Protein AF-A0A5B7K7P9-F1 (afdb_monomer_lite)

Organism: Portunus trituberculatus (NCBI:txid210409)

pLDDT: mean 72.3, std 15.9, range [38.09, 90.56]

Structure (mmCIF, N/CA/C/O backbone):
data_AF-A0A5B7K7P9-F1
#
_entry.id   AF-A0A5B7K7P9-F1
#
loop_
_atom_site.group_PDB
_atom_site.id
_atom_site.type_symbol
_atom_site.label_atom_id
_atom_site.label_alt_id
_atom_site.label_comp_id
_atom_site.label_asym_id
_atom_site.label_entity_id
_atom_site.label_seq_id
_atom_site.pdbx_PDB_ins_code
_atom_site.Cartn_x
_atom_site.Cartn_y
_atom_site.Cartn_z
_atom_site.occupancy
_atom_site.B_iso_or_equiv
_atom_site.auth_seq_id
_atom_site.auth_comp_id
_atom_site.auth_asym_id
_atom_site.auth_atom_id
_atom_site.pdbx_PDB_model_num
ATOM 1 N N . MET A 1 1 ? 8.486 -8.468 -30.102 1.00 38.78 1 MET A N 1
ATOM 2 C CA . MET A 1 1 ? 9.055 -9.444 -29.149 1.00 38.78 1 MET A CA 1
ATOM 3 C C . MET A 1 1 ? 9.676 -8.649 -28.017 1.00 38.78 1 MET A C 1
ATOM 5 O O . MET A 1 1 ? 10.521 -7.811 -28.298 1.00 38.78 1 MET A O 1
ATOM 9 N N . LEU A 1 2 ? 9.199 -8.819 -26.785 1.00 56.06 2 LEU A N 1
ATOM 10 C CA . LEU A 1 2 ? 9.845 -8.240 -25.604 1.00 56.06 2 LEU A CA 1
ATOM 11 C C . LEU A 1 2 ? 10.865 -9.268 -25.111 1.00 56.06 2 LEU A C 1
ATOM 13 O O . LEU A 1 2 ? 10.485 -10.389 -24.781 1.00 56.06 2 LEU A O 1
ATOM 17 N N . ASN A 1 3 ? 12.146 -8.911 -25.117 1.00 69.81 3 ASN A N 1
ATOM 18 C CA . ASN A 1 3 ? 13.198 -9.771 -24.583 1.00 69.81 3 ASN A CA 1
ATOM 19 C C . ASN A 1 3 ? 13.261 -9.570 -23.065 1.00 69.81 3 ASN A C 1
ATOM 21 O O . ASN A 1 3 ? 13.437 -8.445 -22.602 1.00 69.81 3 ASN A O 1
ATOM 25 N N . GLY A 1 4 ? 13.087 -10.647 -22.299 1.00 69.00 4 GLY A N 1
ATOM 26 C CA . GLY A 1 4 ? 13.240 -10.637 -20.844 1.00 69.00 4 GLY A CA 1
ATOM 27 C C . GLY A 1 4 ? 14.650 -11.059 -20.432 1.00 69.00 4 GLY A C 1
ATOM 28 O O . GLY A 1 4 ? 15.203 -11.995 -21.006 1.00 69.00 4 GLY A O 1
ATOM 29 N N . THR A 1 5 ? 15.203 -10.404 -19.413 1.00 77.38 5 THR A N 1
ATOM 30 C CA . THR A 1 5 ? 16.508 -10.736 -18.820 1.00 77.38 5 THR A CA 1
ATOM 31 C C . THR A 1 5 ? 16.326 -10.981 -17.323 1.00 77.38 5 THR A C 1
ATOM 33 O O . THR A 1 5 ? 15.615 -10.232 -16.654 1.00 77.38 5 THR A O 1
ATOM 36 N N . CYS A 1 6 ? 16.949 -12.029 -16.780 1.00 71.62 6 CYS A N 1
ATOM 37 C CA . CYS A 1 6 ? 16.922 -12.311 -15.344 1.00 71.62 6 CYS A CA 1
ATOM 38 C C . CYS A 1 6 ? 17.937 -11.430 -14.599 1.00 71.62 6 CYS A C 1
ATOM 40 O O . CYS A 1 6 ? 19.106 -11.391 -14.974 1.00 71.62 6 CYS A O 1
ATOM 42 N N . TYR A 1 7 ? 17.509 -10.790 -13.509 1.00 74.75 7 TYR A N 1
ATOM 43 C CA . TYR A 1 7 ? 18.372 -10.020 -12.607 1.00 74.75 7 TYR A CA 1
ATOM 44 C C . TYR A 1 7 ? 18.176 -10.486 -11.160 1.00 74.75 7 TYR A C 1
ATOM 46 O O . TYR A 1 7 ? 17.072 -10.877 -10.773 1.00 74.75 7 TYR A O 1
ATOM 54 N N . LEU A 1 8 ? 19.230 -10.435 -10.341 1.00 66.94 8 LEU A N 1
ATOM 55 C CA . LEU A 1 8 ? 19.121 -10.674 -8.898 1.00 66.94 8 LEU A CA 1
ATOM 56 C C . LEU A 1 8 ? 18.374 -9.510 -8.233 1.00 66.94 8 LEU A C 1
ATOM 58 O O . LEU A 1 8 ? 18.667 -8.367 -8.578 1.00 66.94 8 LEU A O 1
ATOM 62 N N . PRO A 1 9 ? 17.523 -9.741 -7.210 1.00 64.75 9 PRO A N 1
ATOM 63 C CA . PRO A 1 9 ? 16.803 -8.680 -6.494 1.00 64.75 9 PRO A CA 1
ATOM 64 C C . PRO A 1 9 ? 17.692 -7.546 -5.968 1.00 64.75 9 PRO A C 1
ATOM 66 O O . PRO A 1 9 ? 17.243 -6.414 -5.836 1.00 64.75 9 PRO A O 1
ATOM 69 N N . SER A 1 10 ? 18.961 -7.834 -5.667 1.00 60.16 10 SER A N 1
ATOM 70 C CA . SER A 1 10 ? 19.971 -6.861 -5.240 1.00 60.16 10 SER A CA 1
ATOM 71 C C . SER A 1 10 ? 20.418 -5.897 -6.345 1.00 60.16 10 SER A C 1
ATOM 73 O O . SER A 1 10 ? 20.845 -4.797 -6.014 1.00 60.16 10 SER A O 1
ATOM 75 N N . GLN A 1 11 ? 20.298 -6.284 -7.617 1.00 73.56 11 GLN A N 1
ATOM 76 C CA . GLN A 1 11 ? 20.751 -5.533 -8.794 1.00 73.56 11 GLN A CA 1
ATOM 77 C C . GLN A 1 11 ? 19.672 -4.614 -9.380 1.00 73.56 11 GLN A C 1
ATOM 79 O O . GLN A 1 11 ? 19.982 -3.794 -10.241 1.00 73.56 11 GLN A O 1
ATOM 84 N N . LEU A 1 12 ? 18.414 -4.746 -8.943 1.00 67.12 12 LEU A N 1
ATOM 85 C CA . LEU A 1 12 ? 17.353 -3.853 -9.396 1.00 67.12 12 LEU A CA 1
ATOM 86 C C . LEU A 1 12 ? 17.447 -2.506 -8.662 1.00 67.12 12 LEU A C 1
ATOM 88 O O . LEU A 1 12 ? 17.743 -2.482 -7.456 1.00 67.12 12 LEU A O 1
ATOM 92 N N . PRO A 1 13 ? 17.181 -1.390 -9.367 1.00 61.38 13 PRO A N 1
ATOM 93 C CA . PRO A 1 13 ? 17.178 -0.072 -8.756 1.00 61.38 13 PRO A CA 1
ATOM 94 C C . PRO A 1 13 ? 16.152 -0.013 -7.611 1.00 61.38 13 PRO A C 1
ATOM 96 O O . PRO A 1 13 ? 15.143 -0.726 -7.638 1.00 61.38 13 PRO A O 1
ATOM 99 N N . PRO A 1 14 ? 16.378 0.829 -6.588 1.00 56.12 14 PRO A N 1
ATOM 100 C CA . PRO A 1 14 ? 15.473 0.945 -5.445 1.00 56.12 14 PRO A CA 1
ATOM 101 C C . PRO A 1 14 ? 14.052 1.365 -5.848 1.00 56.12 14 PRO A C 1
ATOM 103 O O . PRO A 1 14 ? 13.112 0.991 -5.163 1.00 56.12 14 PRO A O 1
ATOM 106 N N . SER A 1 15 ? 13.883 2.037 -6.991 1.00 59.38 15 SER A N 1
ATOM 107 C CA . SER A 1 15 ? 12.584 2.395 -7.581 1.00 59.38 15 SER A CA 1
ATOM 108 C C . SER A 1 15 ? 11.715 1.201 -7.991 1.00 59.38 15 SER A C 1
ATOM 110 O O . SER A 1 15 ? 10.511 1.346 -8.140 1.00 59.38 15 SER A O 1
ATOM 112 N N . ILE A 1 16 ? 12.300 0.011 -8.148 1.00 66.19 16 ILE A N 1
ATOM 113 C CA . ILE A 1 16 ? 11.560 -1.234 -8.393 1.00 66.19 16 ILE A CA 1
ATOM 114 C C . ILE A 1 16 ? 11.155 -1.930 -7.086 1.00 66.19 16 ILE A C 1
ATOM 116 O O . ILE A 1 16 ? 10.233 -2.750 -7.068 1.00 66.19 16 ILE A O 1
ATOM 120 N N . ARG A 1 17 ? 11.840 -1.629 -5.976 1.00 72.81 17 ARG A N 1
ATOM 121 C CA . ARG A 1 17 ? 11.490 -2.166 -4.661 1.00 72.81 17 ARG A CA 1
ATOM 122 C C . ARG A 1 17 ? 10.410 -1.300 -4.038 1.00 72.81 17 ARG A C 1
ATOM 124 O O . ARG A 1 17 ? 10.692 -0.387 -3.270 1.00 72.81 17 ARG A O 1
ATOM 131 N N . CYS A 1 18 ? 9.171 -1.648 -4.351 1.00 78.44 18 CYS A N 1
ATOM 132 C CA . CYS A 1 18 ? 8.022 -1.043 -3.707 1.00 78.44 18 CYS A CA 1
ATOM 133 C C . CYS A 1 18 ? 8.009 -1.342 -2.198 1.00 78.44 18 CYS A C 1
ATOM 135 O O . CYS A 1 18 ? 8.449 -2.423 -1.775 1.00 78.44 18 CYS A O 1
ATOM 137 N N . PRO A 1 19 ? 7.530 -0.398 -1.374 1.00 77.38 19 PRO A N 1
ATOM 138 C CA . PRO A 1 19 ? 7.364 -0.603 0.057 1.00 77.38 19 PRO A CA 1
ATOM 139 C C . PRO A 1 19 ? 6.359 -1.733 0.350 1.00 77.38 19 PRO A C 1
ATOM 141 O O . PRO A 1 19 ? 5.734 -2.324 -0.537 1.00 77.38 19 PRO A O 1
ATOM 144 N N . ARG A 1 20 ? 6.228 -2.103 1.632 1.00 78.88 20 ARG A N 1
ATOM 145 C CA . ARG A 1 20 ? 5.285 -3.161 2.024 1.00 78.88 20 ARG A CA 1
ATOM 146 C C . ARG A 1 20 ? 3.879 -2.791 1.564 1.00 78.88 20 ARG A C 1
ATOM 148 O O . ARG A 1 20 ? 3.473 -1.648 1.676 1.00 78.88 20 ARG A O 1
ATOM 155 N N . ASN A 1 21 ? 3.129 -3.802 1.139 1.00 84.56 21 ASN A N 1
ATOM 156 C CA . ASN A 1 21 ? 1.752 -3.670 0.654 1.00 84.56 21 ASN A CA 1
ATOM 157 C C . ASN A 1 21 ? 1.607 -3.099 -0.760 1.00 84.56 21 ASN A C 1
ATOM 159 O O . ASN A 1 21 ? 0.484 -3.042 -1.251 1.00 84.56 21 ASN A O 1
ATOM 163 N N . GLU A 1 22 ? 2.718 -2.867 -1.458 1.00 84.81 22 GLU A N 1
ATOM 164 C CA . GLU A 1 22 ? 2.746 -2.434 -2.855 1.00 84.81 22 GLU A CA 1
ATOM 165 C C . GLU A 1 22 ? 3.448 -3.450 -3.767 1.00 84.81 22 GLU A C 1
ATOM 167 O O . GLU A 1 22 ? 4.159 -4.358 -3.322 1.00 84.81 22 GLU A O 1
ATOM 172 N N . LYS A 1 23 ? 3.197 -3.331 -5.067 1.00 83.12 23 LYS A N 1
ATOM 173 C CA . LYS A 1 23 ? 3.815 -4.105 -6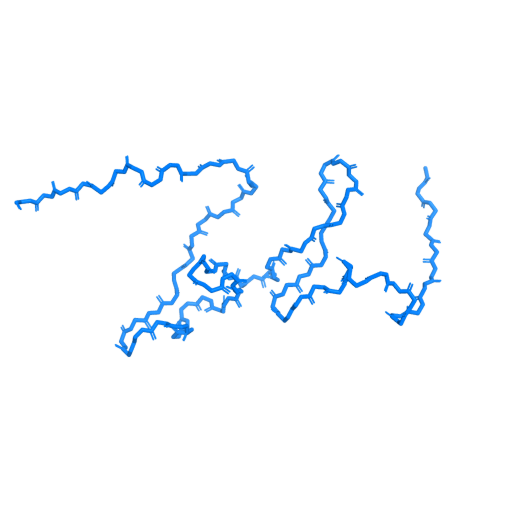.142 1.00 83.12 23 LYS A CA 1
ATOM 174 C C . LYS A 1 23 ? 4.210 -3.167 -7.279 1.00 83.12 23 LYS A C 1
ATOM 176 O O . LYS A 1 23 ? 3.517 -2.193 -7.550 1.00 83.12 23 LYS A O 1
ATOM 181 N N . ALA A 1 24 ? 5.285 -3.516 -7.976 1.00 83.06 24 ALA A N 1
ATOM 182 C CA . ALA A 1 24 ? 5.677 -2.827 -9.194 1.00 83.06 24 ALA A CA 1
ATOM 183 C C . ALA A 1 24 ? 4.642 -3.102 -10.297 1.00 83.06 24 ALA A C 1
ATOM 185 O O . ALA A 1 24 ? 4.322 -4.259 -10.590 1.00 83.06 24 ALA A O 1
ATOM 186 N N . VAL A 1 25 ? 4.123 -2.039 -10.897 1.00 80.44 25 VAL A N 1
ATOM 187 C CA . VAL A 1 25 ? 3.249 -2.046 -12.069 1.00 80.44 25 VAL A CA 1
ATOM 188 C C . VAL A 1 25 ? 3.875 -1.168 -13.142 1.00 80.44 25 VAL A C 1
ATOM 190 O O . VAL A 1 25 ? 4.593 -0.223 -12.837 1.00 80.44 25 VAL A O 1
ATOM 193 N N . THR A 1 26 ? 3.642 -1.491 -14.408 1.00 78.44 26 THR A N 1
ATOM 194 C CA . THR A 1 26 ? 4.132 -0.672 -15.519 1.00 78.44 26 THR A CA 1
ATOM 195 C C . THR A 1 26 ? 2.992 0.194 -16.037 1.00 78.44 26 THR A C 1
ATOM 197 O O . THR A 1 26 ? 1.916 -0.336 -16.326 1.00 78.44 26 THR A O 1
ATOM 200 N N . ASN A 1 27 ? 3.211 1.505 -16.131 1.00 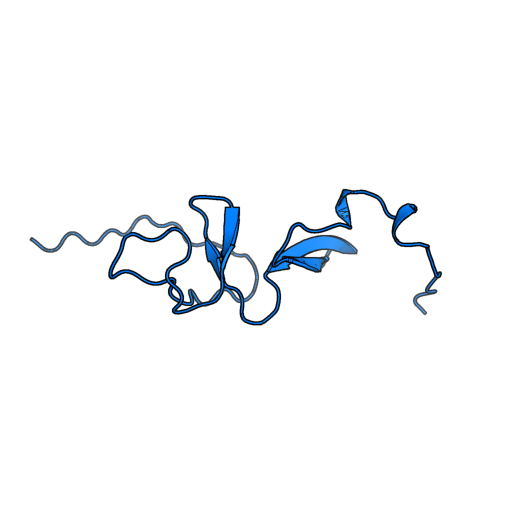74.94 27 ASN A N 1
ATOM 201 C CA . ASN A 1 27 ? 2.229 2.440 -16.671 1.00 74.94 27 ASN A CA 1
ATOM 202 C C . ASN A 1 27 ? 2.183 2.378 -18.214 1.00 74.94 27 ASN A C 1
ATOM 204 O O . ASN A 1 27 ? 2.930 1.643 -18.865 1.00 74.94 27 ASN A O 1
ATOM 208 N N . GLU A 1 28 ? 1.289 3.159 -18.819 1.00 80.94 28 GLU A N 1
ATOM 209 C CA . GLU A 1 28 ? 1.123 3.219 -20.280 1.00 80.94 28 GLU A CA 1
ATOM 210 C C . GLU A 1 28 ? 2.348 3.781 -21.032 1.00 80.94 28 GLU A C 1
ATOM 212 O O . GLU A 1 28 ? 2.487 3.548 -22.231 1.00 80.94 28 GLU A O 1
ATOM 217 N N . HIS A 1 29 ? 3.264 4.453 -20.327 1.00 80.12 29 HIS A N 1
ATOM 218 C CA . HIS A 1 29 ? 4.518 4.995 -20.860 1.00 80.12 29 HIS A CA 1
ATOM 219 C C . HIS A 1 29 ? 5.699 4.018 -20.727 1.00 80.12 29 HIS A C 1
ATOM 221 O O . HIS A 1 29 ? 6.804 4.322 -21.176 1.00 80.12 29 HIS A O 1
ATOM 227 N N . GLY A 1 30 ? 5.484 2.833 -20.146 1.00 72.31 30 GLY A N 1
ATOM 228 C CA . GLY A 1 30 ? 6.543 1.849 -19.921 1.00 72.31 30 GLY A CA 1
ATOM 229 C C . GLY A 1 30 ? 7.381 2.111 -18.666 1.00 72.31 30 GLY A C 1
ATOM 230 O O . GLY A 1 30 ? 8.406 1.457 -18.475 1.00 72.31 30 GLY A O 1
ATOM 231 N N . GLU A 1 31 ? 6.960 3.034 -17.804 1.00 73.56 31 GLU A N 1
ATOM 232 C CA . GLU A 1 31 ? 7.633 3.335 -16.542 1.00 73.56 31 GLU A CA 1
ATOM 233 C C . GLU A 1 31 ? 7.123 2.414 -15.435 1.00 73.56 31 GLU A C 1
ATOM 235 O O . GLU A 1 31 ? 5.964 1.996 -15.439 1.00 73.56 31 GLU A O 1
ATOM 240 N N . VAL A 1 32 ? 7.996 2.082 -14.484 1.00 76.50 32 VAL A N 1
ATOM 241 C CA . VAL A 1 32 ? 7.625 1.276 -13.320 1.00 76.50 32 VAL A CA 1
ATOM 242 C C . VAL A 1 32 ? 7.174 2.196 -12.193 1.00 76.50 32 VAL A C 1
ATOM 244 O O . VAL A 1 32 ? 7.948 3.022 -11.716 1.00 76.50 32 VAL A O 1
ATOM 247 N N . GLU A 1 33 ? 5.942 1.996 -11.746 1.00 79.19 33 GLU A N 1
ATOM 248 C CA . GLU A 1 33 ? 5.325 2.657 -10.602 1.00 79.19 33 GLU A CA 1
ATOM 249 C C . GLU A 1 33 ? 4.975 1.618 -9.532 1.00 79.19 33 GLU A C 1
ATOM 251 O O . GLU A 1 33 ? 4.828 0.428 -9.817 1.00 79.19 33 GLU A O 1
ATOM 256 N N . CYS A 1 34 ? 4.844 2.056 -8.284 1.00 81.88 34 CYS A N 1
ATOM 257 C CA . CYS A 1 34 ? 4.382 1.200 -7.201 1.00 81.88 34 CYS A CA 1
ATOM 258 C C . CYS A 1 34 ? 2.892 1.422 -6.966 1.00 81.88 34 CYS A C 1
ATOM 260 O O . CYS A 1 34 ? 2.447 2.552 -6.787 1.00 81.88 34 CYS A O 1
ATOM 262 N N . ASP A 1 35 ? 2.129 0.333 -6.984 1.00 82.62 35 ASP A N 1
ATOM 263 C CA . ASP A 1 35 ? 0.688 0.345 -6.746 1.00 82.62 35 ASP A CA 1
ATOM 264 C C . ASP A 1 35 ? 0.331 -0.662 -5.654 1.00 82.62 35 ASP A C 1
ATOM 266 O O . ASP A 1 35 ? 1.037 -1.657 -5.446 1.00 82.62 35 ASP A O 1
ATOM 270 N N . CYS A 1 36 ? -0.777 -0.431 -4.952 1.00 85.19 36 CYS A N 1
ATOM 271 C CA . CYS A 1 36 ? -1.225 -1.324 -3.898 1.00 85.19 36 CYS A CA 1
ATOM 272 C C . CYS A 1 36 ? -1.375 -2.755 -4.429 1.00 85.19 36 CYS A C 1
ATOM 274 O O . CYS A 1 36 ? -1.869 -3.027 -5.532 1.00 85.19 36 CYS A O 1
ATOM 276 N N . ARG A 1 37 ? -0.952 -3.723 -3.612 1.00 85.56 37 ARG A N 1
ATOM 277 C CA . ARG A 1 37 ? -1.182 -5.136 -3.913 1.00 85.56 37 ARG A CA 1
ATOM 278 C C . ARG A 1 37 ? -2.687 -5.384 -4.073 1.00 85.56 37 ARG A C 1
ATOM 280 O O . ARG A 1 37 ? -3.487 -4.730 -3.406 1.00 85.56 37 ARG A O 1
ATOM 287 N N . PRO A 1 38 ? -3.096 -6.334 -4.932 1.00 81.75 38 PRO A N 1
ATOM 288 C CA . PRO A 1 38 ? -4.502 -6.681 -5.076 1.00 81.75 38 PRO A CA 1
ATOM 289 C C . PRO A 1 38 ? -5.127 -6.969 -3.711 1.00 81.75 38 PRO A C 1
ATOM 291 O O . PRO A 1 38 ? -4.577 -7.747 -2.934 1.00 81.75 38 PRO A O 1
ATOM 294 N N . GLY A 1 39 ? -6.2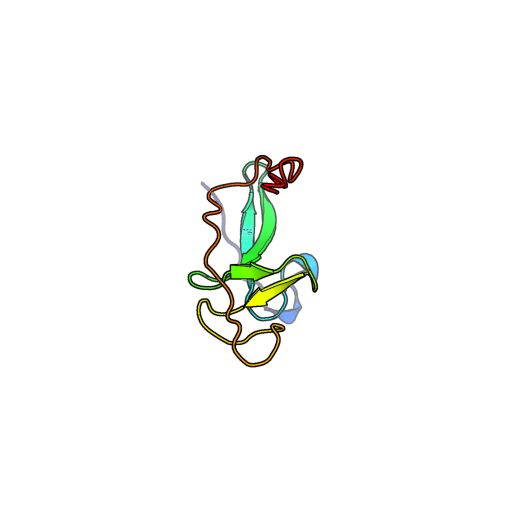56 -6.324 -3.427 1.00 82.12 39 GLY A N 1
ATOM 295 C CA . GLY A 1 39 ? -6.933 -6.4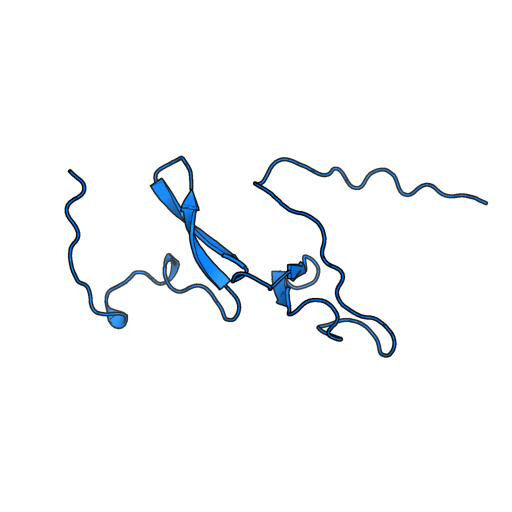47 -2.138 1.00 82.12 39 GLY A CA 1
ATOM 296 C C . GLY A 1 39 ? -6.455 -5.473 -1.061 1.00 82.12 39 GLY A C 1
ATOM 297 O O . GLY A 1 39 ? -7.014 -5.514 0.021 1.00 82.12 39 GLY A O 1
ATOM 298 N N . PHE A 1 40 ? -5.494 -4.587 -1.336 1.00 87.00 40 PHE A N 1
ATOM 299 C CA . PHE A 1 40 ? -5.141 -3.469 -0.457 1.00 87.00 40 PHE A CA 1
ATOM 300 C C . PHE A 1 40 ? -5.711 -2.151 -0.995 1.00 87.00 40 PHE A C 1
ATOM 302 O O . PHE A 1 40 ? -5.937 -1.997 -2.195 1.00 87.00 40 PHE A O 1
ATOM 309 N N . VAL A 1 41 ? -5.939 -1.200 -0.094 1.00 86.75 41 VAL A N 1
ATOM 310 C CA . VAL A 1 41 ? -6.478 0.132 -0.373 1.00 86.75 41 VAL A CA 1
ATOM 311 C C . VAL A 1 41 ? -5.453 1.174 0.043 1.00 86.75 41 VAL A C 1
ATOM 313 O O . VAL A 1 41 ? -4.949 1.131 1.164 1.00 86.75 41 VAL A O 1
ATOM 316 N N . TYR A 1 42 ? -5.164 2.109 -0.856 1.00 85.12 42 TYR A N 1
ATOM 317 C CA . TYR A 1 42 ? -4.281 3.233 -0.578 1.00 85.12 42 TYR A CA 1
ATOM 318 C C . TYR A 1 42 ? -4.940 4.215 0.394 1.00 85.12 42 TYR A C 1
ATOM 320 O O . TYR A 1 42 ? -6.086 4.620 0.179 1.00 85.12 42 TYR A O 1
ATOM 328 N N . TYR A 1 43 ? -4.215 4.599 1.441 1.00 84.56 43 TYR A N 1
ATOM 329 C CA . TYR A 1 43 ? -4.605 5.649 2.369 1.00 84.56 43 TYR A CA 1
ATOM 330 C C . TYR A 1 43 ? -3.684 6.859 2.187 1.00 84.56 43 TYR A C 1
ATOM 332 O O . TYR A 1 43 ? -2.470 6.773 2.355 1.00 84.56 43 TYR A O 1
ATOM 340 N N . ASP A 1 44 ? -4.269 8.000 1.833 1.00 82.00 44 ASP A N 1
ATOM 341 C CA . ASP A 1 44 ? -3.551 9.238 1.522 1.00 82.00 44 ASP A CA 1
ATOM 342 C C . ASP A 1 44 ? -2.951 9.916 2.761 1.00 82.00 44 ASP A C 1
ATOM 344 O O . ASP A 1 44 ? -1.961 10.636 2.648 1.00 82.00 44 ASP A O 1
ATOM 348 N N . GLY A 1 45 ? -3.499 9.650 3.953 1.00 82.25 45 GLY A N 1
ATOM 349 C CA . GLY A 1 45 ? -3.038 10.281 5.191 1.00 82.25 45 GLY A CA 1
ATOM 350 C C . GLY A 1 45 ? -1.594 9.935 5.577 1.00 82.25 45 GLY A C 1
ATOM 351 O O . GLY A 1 45 ? -0.918 10.757 6.189 1.00 82.25 45 GLY A O 1
ATOM 352 N N . ASP A 1 46 ? -1.106 8.749 5.209 1.00 84.69 46 ASP A N 1
ATOM 353 C CA . ASP A 1 46 ? 0.273 8.302 5.462 1.00 84.69 46 ASP A CA 1
ATOM 354 C C . ASP A 1 46 ? 0.942 7.648 4.241 1.00 84.69 46 ASP A C 1
ATOM 356 O O . ASP A 1 46 ? 2.020 7.064 4.362 1.00 84.69 46 ASP A O 1
ATOM 360 N N . ASN A 1 47 ? 0.333 7.781 3.057 1.00 81.81 47 ASN A N 1
ATOM 361 C CA . ASN A 1 47 ? 0.812 7.217 1.796 1.00 81.81 47 ASN A CA 1
ATOM 362 C C . ASN A 1 47 ? 1.063 5.697 1.863 1.00 81.81 47 ASN A C 1
ATOM 364 O O . ASN A 1 47 ? 2.009 5.207 1.251 1.00 81.81 47 ASN A O 1
ATOM 368 N N . THR A 1 48 ? 0.246 4.951 2.617 1.00 84.12 48 THR A N 1
ATOM 369 C CA . THR A 1 48 ? 0.420 3.504 2.811 1.00 84.12 48 THR A CA 1
ATOM 370 C C . THR A 1 48 ? -0.814 2.710 2.375 1.00 84.12 48 THR A C 1
ATOM 372 O O . THR A 1 48 ? -1.960 3.134 2.519 1.00 84.12 48 THR A O 1
ATOM 375 N N . CYS A 1 49 ? -0.588 1.505 1.849 1.00 87.12 49 CYS A N 1
ATOM 376 C CA . CYS A 1 49 ? -1.648 0.564 1.495 1.00 87.12 49 CYS A CA 1
ATOM 377 C C . CYS A 1 49 ? -2.064 -0.311 2.693 1.00 87.12 49 CYS A C 1
ATOM 379 O O . CYS A 1 49 ? -1.238 -1.017 3.285 1.00 87.12 49 CYS A O 1
ATOM 381 N N . TYR A 1 50 ? -3.363 -0.344 2.994 1.00 88.94 50 TYR A N 1
ATOM 382 C CA . TYR A 1 50 ? -3.960 -1.120 4.086 1.00 88.94 50 TYR A CA 1
ATOM 383 C C . TYR A 1 50 ? -4.948 -2.167 3.589 1.00 88.94 50 TYR A C 1
ATOM 385 O O . TYR A 1 50 ? -5.568 -2.021 2.538 1.00 88.94 50 TYR A O 1
ATOM 393 N N . GLU A 1 51 ? -5.117 -3.232 4.364 1.00 90.31 51 GLU A N 1
ATOM 394 C CA . GLU A 1 51 ? -6.163 -4.212 4.100 1.00 90.31 51 GLU A CA 1
ATOM 395 C C . GLU A 1 51 ? -7.543 -3.579 4.385 1.00 90.31 51 GLU A C 1
ATOM 397 O O . GLU A 1 51 ? -7.736 -2.953 5.437 1.00 90.31 51 GLU A O 1
ATOM 402 N N . PRO A 1 52 ? -8.512 -3.690 3.466 1.00 87.19 52 PRO A N 1
ATOM 403 C CA . PRO A 1 52 ? -9.833 -3.118 3.641 1.00 87.19 52 PRO A CA 1
ATOM 404 C C . PRO A 1 52 ? -10.556 -3.760 4.819 1.00 87.19 52 PRO A C 1
ATOM 406 O O . PRO A 1 52 ? -10.352 -4.925 5.144 1.00 87.19 52 PRO A O 1
ATOM 409 N N . TYR A 1 53 ? -11.432 -2.984 5.448 1.00 86.88 53 TYR A N 1
ATOM 410 C CA . TYR A 1 53 ? -12.209 -3.373 6.625 1.00 86.88 53 TYR A CA 1
ATOM 411 C C . TYR A 1 53 ? -11.365 -3.745 7.851 1.00 86.88 53 TYR A C 1
ATOM 413 O O . TYR A 1 53 ? -11.905 -4.201 8.857 1.00 86.88 53 TYR A O 1
ATOM 421 N N . THR A 1 54 ? -10.058 -3.485 7.811 1.00 89.12 54 THR A N 1
ATOM 422 C CA . THR A 1 54 ? -9.202 -3.507 8.995 1.00 89.12 54 THR A CA 1
ATOM 423 C C . THR A 1 54 ? -9.127 -2.121 9.621 1.00 89.12 54 THR A C 1
ATOM 425 O O . THR A 1 54 ? -9.475 -1.114 8.999 1.00 89.12 54 THR A O 1
ATOM 428 N N . ARG A 1 55 ? -8.657 -2.060 10.869 1.00 89.50 55 ARG A N 1
ATOM 429 C CA . ARG A 1 55 ? -8.462 -0.792 11.579 1.00 89.50 55 ARG A CA 1
ATOM 430 C C . ARG A 1 55 ? -7.486 0.135 10.847 1.00 89.50 55 ARG A C 1
ATOM 432 O O . ARG A 1 55 ? -7.721 1.335 10.804 1.00 89.50 55 ARG A O 1
ATOM 439 N N . GLY A 1 56 ? -6.393 -0.404 10.302 1.00 86.56 56 GLY A N 1
ATOM 440 C CA . GLY A 1 56 ? -5.323 0.407 9.716 1.00 86.56 56 GLY A CA 1
ATOM 441 C C . GLY A 1 56 ? -4.871 1.550 10.653 1.00 86.56 56 GLY A C 1
ATOM 442 O O . GLY A 1 56 ? -4.786 1.336 11.867 1.00 86.56 56 GLY A O 1
ATOM 443 N N . PRO A 1 57 ? -4.615 2.759 10.122 1.00 86.69 57 PRO A N 1
ATOM 444 C CA . PRO A 1 57 ? -4.283 3.952 10.898 1.00 86.69 57 PRO A CA 1
ATOM 445 C C . PRO A 1 57 ? -5.518 4.630 11.522 1.00 86.69 57 PRO A C 1
ATOM 447 O O . PRO A 1 57 ? -5.388 5.663 12.178 1.00 86.69 57 PRO A O 1
ATOM 450 N N . CYS A 1 58 ? -6.728 4.087 11.338 1.00 86.31 58 CYS A N 1
ATOM 451 C CA . CYS A 1 58 ? -7.946 4.692 11.858 1.00 86.31 58 CYS A CA 1
ATOM 452 C C . CYS A 1 58 ? -8.057 4.571 13.393 1.00 86.31 58 CYS A C 1
ATOM 454 O O . CYS A 1 58 ? -7.487 3.685 14.050 1.00 86.31 58 CYS A O 1
ATOM 456 N N . LEU A 1 59 ? -8.850 5.475 13.975 1.00 89.94 59 LEU A N 1
ATOM 457 C CA . LEU A 1 59 ? -9.204 5.458 15.395 1.00 89.94 59 LEU A CA 1
ATOM 458 C C . LEU A 1 59 ? -9.952 4.164 15.778 1.00 89.94 59 LEU A C 1
ATOM 460 O O . LEU A 1 59 ? -10.574 3.528 14.923 1.00 89.94 59 LEU A O 1
ATOM 464 N N . PRO A 1 60 ? -9.939 3.765 17.065 1.00 90.31 60 PRO A N 1
ATOM 465 C CA . PRO A 1 60 ? -10.748 2.643 17.535 1.00 90.31 60 PRO A CA 1
ATOM 466 C C . PRO A 1 60 ? -12.223 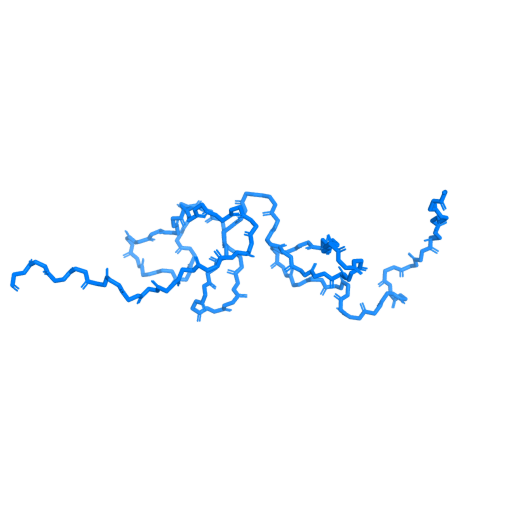2.806 17.142 1.00 90.31 60 PRO A C 1
ATOM 468 O O . PRO A 1 60 ? -12.804 3.870 17.338 1.00 90.31 60 PRO A O 1
ATOM 471 N N . GLY A 1 61 ? -12.816 1.751 16.579 1.00 90.56 61 GLY A N 1
ATOM 472 C CA . GLY A 1 61 ? -14.191 1.767 16.062 1.00 90.56 61 GLY A CA 1
ATOM 473 C C . GLY A 1 61 ? -14.325 2.166 14.587 1.00 90.56 61 GLY A C 1
ATOM 474 O O . GLY A 1 61 ? -15.413 2.036 14.033 1.00 90.56 61 GLY A O 1
ATOM 475 N N . TYR A 1 62 ? -13.237 2.585 13.934 1.00 90.25 62 TYR A N 1
ATOM 476 C CA . TYR A 1 62 ? -13.205 2.930 12.512 1.00 90.25 62 TYR A CA 1
ATOM 477 C C . TYR A 1 62 ? -12.378 1.916 11.714 1.00 90.25 62 TYR A C 1
ATOM 479 O O . TYR A 1 62 ? -11.461 1.284 12.244 1.00 90.25 62 TYR A O 1
ATOM 487 N N . VAL A 1 63 ? -12.711 1.764 10.431 1.00 88.62 63 VAL A N 1
ATOM 488 C CA . VAL A 1 63 ? -12.059 0.820 9.513 1.00 88.62 63 VAL A CA 1
ATOM 489 C C . VAL A 1 63 ? -11.802 1.449 8.147 1.00 88.62 63 VAL A C 1
ATOM 491 O O . VAL A 1 63 ? -12.538 2.339 7.712 1.00 88.62 63 VAL A O 1
ATOM 494 N N . ILE A 1 64 ? -10.795 0.936 7.442 1.00 88.06 64 ILE A N 1
ATOM 495 C CA . ILE A 1 64 ? -10.465 1.334 6.072 1.00 88.06 64 ILE A CA 1
ATOM 496 C C . ILE A 1 64 ? -11.581 0.896 5.120 1.00 88.06 64 ILE A C 1
ATOM 498 O O . ILE A 1 64 ? -11.955 -0.276 5.077 1.00 88.06 64 ILE A O 1
ATOM 502 N N . ARG A 1 65 ? -12.121 1.825 4.324 1.00 85.38 65 ARG A N 1
ATOM 503 C CA . ARG A 1 65 ? -13.122 1.517 3.290 1.00 85.38 65 ARG A CA 1
ATOM 504 C C . ARG A 1 65 ? -12.473 1.424 1.918 1.00 85.38 65 ARG A C 1
ATOM 506 O O . ARG A 1 65 ? -11.613 2.225 1.581 1.00 85.38 65 ARG A O 1
ATOM 513 N N . VAL A 1 66 ? -12.954 0.487 1.100 1.00 80.88 66 VAL A N 1
ATOM 514 C CA . VAL A 1 66 ? -12.572 0.403 -0.313 1.00 80.88 66 VAL A CA 1
ATOM 515 C C . VAL A 1 66 ? -13.145 1.601 -1.063 1.00 80.88 66 VAL A C 1
ATOM 517 O O . VAL A 1 66 ? -14.350 1.679 -1.312 1.00 80.88 66 VAL A O 1
ATOM 520 N N . SER A 1 67 ? -12.266 2.513 -1.455 1.00 65.81 67 SER A N 1
ATOM 521 C CA . SER A 1 67 ? -12.546 3.525 -2.468 1.00 65.81 67 SER A CA 1
ATOM 522 C C . SER A 1 67 ? -12.295 2.887 -3.834 1.00 65.81 67 SER A C 1
ATOM 524 O O . SER A 1 67 ? -11.230 2.324 -4.070 1.00 65.81 67 SER A O 1
ATOM 526 N N . LYS A 1 68 ? -13.279 2.891 -4.739 1.00 53.38 68 LYS A N 1
ATOM 527 C CA . LYS A 1 68 ? -13.085 2.335 -6.087 1.00 53.38 68 LYS A CA 1
ATOM 528 C C . LYS A 1 68 ? -12.118 3.226 -6.872 1.00 53.38 68 LYS A C 1
ATOM 530 O O . LYS A 1 68 ? -12.538 4.234 -7.427 1.00 53.38 68 LYS A O 1
ATOM 535 N N . SER A 1 69 ? -10.862 2.821 -6.986 1.00 51.09 69 SER A N 1
ATOM 536 C CA . SER A 1 69 ? -9.883 3.428 -7.891 1.00 51.09 69 SER A CA 1
ATOM 537 C C . SER A 1 69 ? -9.540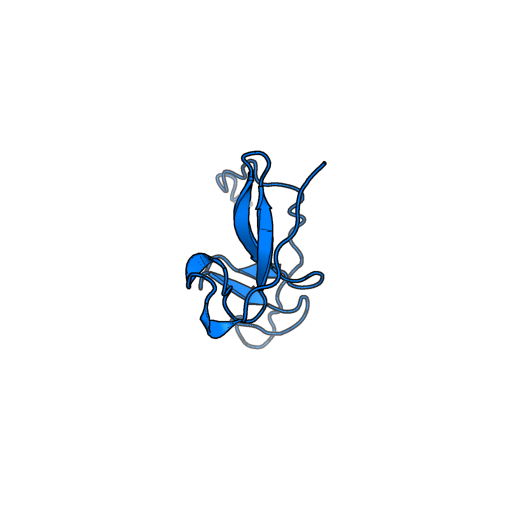 2.439 -9.006 1.00 51.09 69 SER A C 1
ATOM 539 O O . SER A 1 69 ? -8.679 1.577 -8.877 1.00 51.09 69 SER A O 1
ATOM 541 N N . ARG A 1 70 ? -10.253 2.543 -10.134 1.00 49.47 70 ARG A N 1
ATOM 542 C CA . ARG A 1 70 ? -9.738 2.063 -11.424 1.00 49.47 70 ARG A CA 1
ATOM 543 C C . ARG A 1 70 ? -9.018 3.239 -12.074 1.00 49.47 70 ARG A C 1
ATOM 545 O O . ARG A 1 70 ? -9.705 4.185 -12.430 1.00 49.47 70 ARG A O 1
ATOM 552 N N . GLY A 1 71 ? -7.698 3.143 -12.241 1.00 45.03 71 GLY A N 1
ATOM 553 C CA . GLY A 1 71 ? -6.905 3.966 -13.163 1.00 45.03 71 GLY A CA 1
ATOM 554 C C . GLY A 1 71 ? -6.989 5.478 -12.934 1.00 45.03 71 GLY A C 1
ATOM 555 O O . GLY A 1 71 ? -7.918 6.136 -13.388 1.00 45.03 71 GLY A O 1
ATOM 556 N N . SER A 1 72 ? -5.981 6.018 -12.261 1.00 55.12 72 SER A N 1
ATOM 557 C CA . SER A 1 72 ? -5.654 7.435 -12.075 1.00 55.12 72 SER A CA 1
ATOM 558 C C . SER A 1 72 ? -6.219 8.414 -13.123 1.00 55.12 72 SER A C 1
ATOM 560 O O . SER A 1 72 ? -5.564 8.689 -14.120 1.00 55.12 72 SER A O 1
ATOM 562 N N . ARG A 1 73 ? -7.393 9.012 -12.855 1.00 43.31 73 ARG A N 1
ATOM 563 C CA . ARG A 1 73 ? -7.798 10.374 -13.274 1.00 43.31 73 ARG A CA 1
ATOM 564 C C . ARG A 1 73 ? -8.853 10.937 -12.300 1.00 43.31 73 ARG A C 1
ATOM 566 O O . ARG A 1 73 ? -10.036 10.679 -12.462 1.00 43.31 73 ARG A O 1
ATOM 573 N N . GLY A 1 74 ? -8.384 11.728 -11.326 1.00 42.53 74 GLY A N 1
ATOM 574 C CA . GLY A 1 74 ? -9.101 12.827 -10.655 1.00 42.53 74 GLY A CA 1
ATOM 575 C C . GLY A 1 74 ? -10.251 12.497 -9.693 1.00 42.53 74 GLY A C 1
ATOM 576 O O . GLY A 1 74 ? -11.297 12.015 -10.105 1.00 42.53 74 GLY A O 1
ATOM 577 N N . VAL A 1 75 ? -10.129 12.940 -8.436 1.00 40.28 75 VAL A N 1
ATOM 578 C CA . VAL A 1 75 ? -11.285 13.435 -7.669 1.00 40.28 75 VAL A CA 1
ATOM 579 C C . VAL A 1 75 ? -10.860 14.711 -6.952 1.00 40.28 75 VAL A C 1
ATOM 581 O O . VAL A 1 75 ? -10.148 14.681 -5.953 1.00 40.28 75 VAL A O 1
ATOM 584 N N . TYR A 1 76 ? -11.306 15.849 -7.478 1.00 38.09 76 TYR A N 1
ATOM 585 C CA . TYR A 1 76 ? -11.428 17.065 -6.690 1.00 38.09 76 TYR A CA 1
ATOM 586 C C . TYR A 1 76 ? -12.379 16.754 -5.528 1.00 38.09 76 TYR A C 1
ATOM 588 O O . TYR A 1 76 ? -13.589 16.669 -5.731 1.00 38.09 76 TYR A O 1
ATOM 596 N N . ILE A 1 77 ? -11.860 16.578 -4.310 1.00 46.78 77 ILE A N 1
ATOM 597 C CA . ILE A 1 77 ? -12.688 16.556 -3.095 1.00 46.78 77 ILE A CA 1
ATOM 598 C C . ILE A 1 77 ? -12.992 18.015 -2.720 1.00 46.78 77 ILE A C 1
ATOM 600 O O . ILE A 1 77 ? -12.581 18.534 -1.691 1.00 46.78 77 ILE A O 1
ATOM 604 N N . LEU A 1 78 ? -13.699 18.705 -3.611 1.00 49.53 78 LEU A N 1
ATOM 605 C CA . LEU A 1 78 ? -14.446 19.917 -3.302 1.00 49.53 78 LEU A CA 1
ATOM 606 C C . LEU A 1 78 ? -15.908 19.588 -3.543 1.00 49.53 78 LEU A C 1
ATOM 608 O O . LEU A 1 78 ? -16.469 20.067 -4.508 1.00 49.53 78 LEU A O 1
ATOM 612 N N . LEU A 1 79 ? -16.491 18.733 -2.705 1.00 47.97 79 LEU A N 1
ATOM 613 C CA . LEU A 1 79 ? -17.914 18.759 -2.355 1.00 47.97 79 LEU A CA 1
ATOM 614 C C . LEU A 1 79 ? -18.079 18.025 -1.016 1.00 47.97 79 LEU A C 1
ATOM 616 O O . LEU A 1 79 ? -18.677 16.953 -0.927 1.00 47.97 79 LEU A O 1
ATOM 620 N N . ALA A 1 80 ? -17.545 18.629 0.050 1.00 45.72 80 ALA A N 1
ATOM 621 C CA . ALA A 1 80 ? -18.193 18.514 1.346 1.00 45.72 80 ALA A CA 1
ATOM 622 C C . ALA A 1 80 ? -19.566 19.188 1.198 1.00 45.72 80 ALA A C 1
ATOM 624 O O . ALA A 1 80 ? -19.689 20.407 1.295 1.00 45.72 80 ALA A O 1
ATOM 625 N N . PHE A 1 81 ? -20.594 18.399 0.880 1.00 46.12 81 PHE A N 1
ATOM 626 C CA . PHE A 1 81 ? -21.959 18.790 1.190 1.00 46.12 81 PHE A CA 1
ATOM 627 C C . PHE A 1 81 ? -22.013 18.958 2.709 1.00 46.12 81 PHE A C 1
ATOM 629 O O . PHE A 1 81 ? -21.909 17.982 3.448 1.00 46.12 81 PHE A O 1
ATOM 636 N N . LEU A 1 82 ? -22.124 20.205 3.153 1.00 44.88 82 LEU A N 1
ATOM 637 C CA . LEU A 1 82 ? -22.762 20.559 4.411 1.00 44.88 82 LEU A CA 1
ATOM 638 C C . LEU A 1 82 ? -24.274 20.364 4.226 1.00 44.88 82 LEU A C 1
ATOM 640 O O . LEU A 1 82 ? -24.865 21.072 3.408 1.00 44.88 82 LEU A O 1
ATOM 644 N N . PRO A 1 83 ? -24.925 19.460 4.979 1.00 46.56 83 PRO A N 1
ATOM 645 C CA . PRO A 1 83 ? -26.324 19.628 5.314 1.00 46.56 83 PRO A CA 1
ATOM 646 C C . PRO A 1 83 ? -26.462 19.797 6.831 1.00 46.56 83 PRO A C 1
ATOM 648 O O . PRO A 1 83 ? -26.555 18.814 7.557 1.00 46.56 83 PRO A O 1
ATOM 651 N N . GLN A 1 84 ? -26.441 21.057 7.268 1.00 48.69 84 GLN A N 1
ATOM 652 C CA . GLN A 1 84 ? -27.308 21.738 8.249 1.00 48.69 84 GLN A CA 1
ATOM 653 C C . GLN A 1 84 ? -26.556 22.917 8.867 1.00 48.69 84 GLN A C 1
ATOM 655 O O . GLN A 1 84 ? -25.469 22.694 9.441 1.00 48.69 84 GLN A O 1
#

Secondary structure (DSSP, 8-state):
-PPP----TTTS-GGGSPPTTEEEEE-TTS-EEEEEPTT-EEETTTTEEE-TTS-TTSPTT---------SS------------

InterPro domains:
  IPR031993 Domain of unknown function DUF4789 [PF16033] (17-69)

Foldseek 3Di:
DDDDDDDDPVPDDVQQVDDPQWHWDADPVRDTHIDGDPQWAADPVVRDTHHFQDCPVHDPPDTHHDDDDDDDDDDPPPDPDDDD

Radius of gyration: 17.08 Å; chains: 1; bounding box: 48×34×47 Å

Sequence (84 aa):
MLNGTCYLPSQLPPSIRCPRNEKAVTNEHGEVECDCRPGFVYYDGDNTCYEPYTRGPCLPGYVIRVSKSRGSRGVYILLAFLPQ